Protein AF-A0A5C6AG76-F1 (afdb_monomer)

Mean predicted aligned error: 18.05 Å

Foldseek 3Di:
DDDDDDDDDDDDDDDPDPPPPPVVVVVVVPPPPPPPPPQFFAKDKDFDDDPNFTQQKWKKFKWDPQLVNVVVDPDSPDTDGQAMFIGHRRITIDHRVRGRGPDDIDMDIGRDPDDPVVVVVVVVVVVVVVPPPDPPPPDDDDPDD

Sequence (145 aa):
MNVITKGQSRWHRHRFGVGAWVVLLGLLAGCQRSDRTEIVRTEVKGQVFLDGKPLTSGVIEFEAVDAGVAADAEDADSPAVIAFAVVSEGAYHIDAAEGPVVGVNQVRVRPAPLPREQLEAMLDVKSTSRRRSQPLVVQEIHPDY

Radius of gyration: 41.98 Å; Cα contacts (8 Å, |Δi|>4): 164; chains: 1; bounding box: 73×48×164 Å

Solvent-accessible surface area (backbone atoms only — not comparable to full-atom values): 9442 Å² total; per-residue (Å²): 135,89,86,87,83,88,87,87,85,82,82,86,78,92,76,82,74,81,75,74,67,69,69,70,67,65,72,72,75,76,70,79,73,74,81,70,74,79,83,54,46,36,63,49,70,54,76,44,67,54,98,88,36,61,32,63,43,26,38,38,39,34,23,37,73,47,55,85,75,34,73,87,44,98,53,74,88,54,73,39,75,62,23,67,34,64,28,50,70,12,35,38,66,34,55,39,92,58,18,43,65,74,72,71,61,47,77,47,79,47,75,50,84,73,56,66,70,60,51,51,53,55,52,49,56,59,55,62,67,56,75,71,67,70,80,84,79,80,76,80,80,78,92,81,131

Secondary structure (DSSP, 8-state):
-----------------GGGSSSGGGGGS-----------B--EEEE-EETTEE-SEEEEEEEESSTTT-TTSS-TTS--EEEEEEEETTEEEE-TTTSPBSS-EEEEEEEPPPPHHHHHHHHHHHHHHGGG-------------

pLDDT: mean 71.75, std 17.39, range [38.97, 96.75]

Structure (mmCIF, N/CA/C/O backbone):
data_AF-A0A5C6AG76-F1
#
_entry.id   AF-A0A5C6AG76-F1
#
loop_
_atom_site.group_PDB
_atom_site.id
_atom_site.type_symbol
_atom_site.label_atom_id
_atom_site.label_alt_id
_atom_site.label_comp_id
_atom_site.label_asym_id
_atom_site.label_entity_id
_atom_site.label_seq_id
_atom_site.pdbx_PDB_ins_code
_atom_site.Cartn_x
_atom_site.Cartn_y
_atom_site.Cartn_z
_atom_site.occupancy
_atom_site.B_iso_or_equiv
_atom_site.auth_seq_id
_atom_site.auth_comp_id
_atom_site.auth_asym_id
_atom_site.auth_atom_id
_atom_site.pdbx_PDB_model_num
ATOM 1 N N . MET A 1 1 ? 48.760 -18.719 -107.089 1.00 38.97 1 MET A N 1
ATOM 2 C CA . MET A 1 1 ? 49.039 -17.304 -106.765 1.00 38.97 1 MET A CA 1
ATOM 3 C C . MET A 1 1 ? 48.331 -16.966 -105.465 1.00 38.97 1 MET A C 1
ATOM 5 O O . MET A 1 1 ? 47.145 -17.233 -105.343 1.00 38.97 1 MET A O 1
ATOM 9 N N . ASN A 1 2 ? 49.114 -16.504 -104.491 1.00 41.34 2 ASN A N 1
ATOM 10 C CA . ASN A 1 2 ? 48.728 -16.150 -103.124 1.00 41.34 2 ASN A CA 1
ATOM 11 C C . ASN A 1 2 ? 47.671 -15.044 -103.081 1.00 41.34 2 ASN A C 1
ATOM 13 O O . ASN A 1 2 ? 47.857 -14.066 -103.791 1.00 41.34 2 ASN A O 1
ATOM 17 N N . VAL A 1 3 ? 46.724 -15.119 -102.138 1.00 56.06 3 VAL A N 1
ATOM 18 C CA . VAL A 1 3 ? 46.527 -14.067 -101.122 1.00 56.06 3 VAL A CA 1
ATOM 19 C C . VAL A 1 3 ? 46.040 -14.729 -99.828 1.00 56.06 3 VAL A C 1
ATOM 21 O O . VAL A 1 3 ? 45.000 -15.376 -99.789 1.00 56.06 3 VAL A O 1
ATOM 24 N N . ILE A 1 4 ? 46.842 -14.569 -98.778 1.00 50.09 4 ILE A N 1
ATOM 25 C CA . ILE A 1 4 ? 46.544 -14.871 -97.378 1.00 50.09 4 ILE A CA 1
ATOM 26 C C . ILE A 1 4 ? 46.050 -13.566 -96.752 1.00 50.09 4 ILE A C 1
ATOM 28 O O . ILE A 1 4 ? 46.754 -12.562 -96.848 1.00 50.09 4 ILE A O 1
ATOM 32 N N . THR A 1 5 ? 44.934 -13.583 -96.026 1.00 59.34 5 THR A N 1
ATOM 33 C CA . THR A 1 5 ? 44.599 -12.506 -95.081 1.00 59.34 5 THR A CA 1
ATOM 34 C C . THR A 1 5 ? 44.063 -13.092 -93.780 1.00 59.34 5 THR A C 1
ATOM 36 O O . THR A 1 5 ? 42.956 -13.611 -93.694 1.00 59.34 5 THR A O 1
ATOM 39 N N . LYS A 1 6 ? 44.914 -13.019 -92.750 1.00 51.66 6 LYS A N 1
ATOM 40 C CA . LYS A 1 6 ? 44.600 -13.281 -91.344 1.00 51.66 6 LYS A CA 1
ATOM 41 C C . LYS A 1 6 ? 43.786 -12.112 -90.783 1.00 51.66 6 LYS A C 1
ATOM 43 O O . LYS A 1 6 ? 44.204 -10.967 -90.925 1.00 51.66 6 LYS A O 1
ATOM 48 N N . GLY A 1 7 ? 42.701 -12.405 -90.071 1.00 59.22 7 GLY A N 1
ATOM 49 C CA . GLY A 1 7 ? 41.992 -11.449 -89.220 1.00 59.22 7 GLY A CA 1
ATOM 50 C C . GLY A 1 7 ? 41.993 -11.923 -87.769 1.00 59.22 7 GLY A C 1
ATOM 51 O O . GLY A 1 7 ? 41.103 -12.658 -87.364 1.00 59.22 7 GLY A O 1
ATOM 52 N N . GLN A 1 8 ? 43.004 -11.520 -86.995 1.00 57.03 8 GLN A N 1
ATOM 53 C CA . GLN A 1 8 ? 43.012 -11.618 -85.533 1.00 57.03 8 GLN A CA 1
ATOM 54 C C . GLN A 1 8 ? 42.807 -10.226 -84.927 1.00 57.03 8 GLN A C 1
ATOM 56 O O . GLN A 1 8 ? 43.600 -9.327 -85.181 1.00 57.03 8 GLN A O 1
ATOM 61 N N . SER A 1 9 ? 41.785 -10.066 -84.087 1.00 51.53 9 SER A N 1
ATOM 62 C CA . SER A 1 9 ? 41.699 -9.096 -82.979 1.00 51.53 9 SER A CA 1
ATOM 63 C C . SER A 1 9 ? 40.444 -9.482 -82.166 1.00 51.53 9 SER A C 1
ATOM 65 O O . SER A 1 9 ? 39.491 -9.970 -82.753 1.00 51.53 9 SER A O 1
ATOM 67 N N . ARG A 1 10 ? 40.323 -9.367 -80.843 1.00 53.25 10 ARG A N 1
ATOM 68 C CA . ARG A 1 10 ? 40.993 -8.504 -79.876 1.00 53.25 10 ARG A CA 1
ATOM 69 C C . ARG A 1 10 ? 40.661 -9.018 -78.462 1.00 53.25 10 ARG A C 1
ATOM 71 O O . ARG A 1 10 ? 39.584 -9.547 -78.218 1.00 53.25 10 ARG A O 1
ATOM 78 N N . TRP A 1 11 ? 41.619 -8.855 -77.562 1.00 47.53 11 TRP A N 1
ATOM 79 C CA . TRP A 1 11 ? 41.659 -9.312 -76.174 1.00 47.53 11 TRP A CA 1
ATOM 80 C C . TRP A 1 11 ? 40.751 -8.536 -75.194 1.00 47.53 11 TRP A C 1
ATOM 82 O O . TRP A 1 1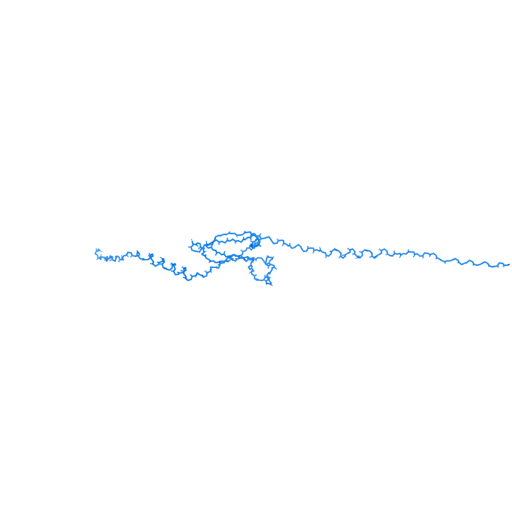1 ? 40.571 -7.335 -75.376 1.00 47.53 11 TRP A O 1
ATOM 92 N N . HIS A 1 12 ? 40.381 -9.218 -74.090 1.00 45.28 12 HIS A N 1
ATOM 93 C CA . HIS A 1 12 ? 40.067 -8.734 -72.722 1.00 45.28 12 HIS A CA 1
ATOM 94 C C . HIS A 1 12 ? 38.912 -7.711 -72.536 1.00 45.28 12 HIS A C 1
ATOM 96 O O . HIS A 1 12 ? 38.766 -6.763 -73.288 1.00 45.28 12 HIS A O 1
ATOM 102 N N . ARG A 1 13 ? 38.090 -7.738 -71.474 1.00 52.62 13 ARG A N 1
ATOM 103 C CA . ARG A 1 13 ? 38.417 -7.846 -70.038 1.00 52.62 13 ARG A CA 1
ATOM 104 C C . ARG A 1 13 ? 37.201 -8.360 -69.258 1.00 52.62 13 ARG A C 1
ATOM 106 O O . ARG A 1 13 ? 36.129 -7.768 -69.319 1.00 52.62 13 ARG A O 1
ATOM 113 N N . HIS A 1 14 ? 37.425 -9.376 -68.431 1.00 51.56 14 HIS A N 1
ATOM 114 C CA . HIS A 1 14 ? 36.616 -9.625 -67.244 1.00 51.56 14 HIS A CA 1
ATOM 115 C C . HIS A 1 14 ? 36.822 -8.478 -66.248 1.00 51.56 14 HIS A C 1
ATOM 117 O O . HIS A 1 14 ? 37.945 -8.229 -65.812 1.00 51.56 14 HIS A O 1
ATOM 123 N N . ARG A 1 15 ? 35.738 -7.803 -65.868 1.00 49.31 15 ARG A N 1
ATOM 124 C CA . ARG A 1 15 ? 35.638 -7.012 -64.636 1.00 49.31 15 ARG A CA 1
ATOM 125 C C . ARG A 1 15 ? 34.256 -7.248 -64.035 1.00 49.31 15 ARG A C 1
ATOM 127 O O . ARG A 1 15 ? 33.364 -6.420 -64.162 1.00 49.31 15 ARG A O 1
ATOM 134 N N . PHE A 1 16 ? 34.082 -8.417 -63.420 1.00 45.56 16 PHE A N 1
ATOM 135 C CA . PHE A 1 16 ? 32.978 -8.638 -62.492 1.00 45.56 16 PHE A CA 1
ATOM 136 C C . PHE A 1 16 ? 33.199 -7.715 -61.292 1.00 45.56 16 PHE A C 1
ATOM 138 O O . PHE A 1 16 ? 34.211 -7.807 -60.598 1.00 45.56 16 PHE A O 1
ATOM 145 N N . GLY A 1 17 ? 32.296 -6.748 -61.139 1.00 42.66 17 GLY A N 1
ATOM 146 C CA . GLY A 1 17 ? 32.345 -5.731 -60.103 1.00 42.66 17 GLY A CA 1
ATOM 147 C C . GLY A 1 17 ? 32.183 -6.349 -58.720 1.00 42.66 17 GLY A C 1
ATOM 148 O O . GLY A 1 17 ? 31.095 -6.755 -58.332 1.00 42.66 17 GLY A O 1
ATOM 149 N N . VAL A 1 18 ? 33.273 -6.345 -57.959 1.00 53.66 18 VAL A N 1
ATOM 150 C CA . VAL A 1 18 ? 33.364 -6.720 -56.535 1.00 53.66 18 VAL A CA 1
ATOM 151 C C . VAL A 1 18 ? 32.631 -5.707 -55.619 1.00 53.66 18 VAL A C 1
ATOM 153 O O . VAL A 1 18 ? 32.615 -5.844 -54.403 1.00 53.66 18 VAL A O 1
ATOM 156 N N . GLY A 1 19 ? 31.976 -4.683 -56.179 1.00 49.81 19 GLY A N 1
ATOM 157 C CA . GLY A 1 19 ? 31.396 -3.563 -55.426 1.00 49.81 19 GLY A CA 1
ATOM 158 C 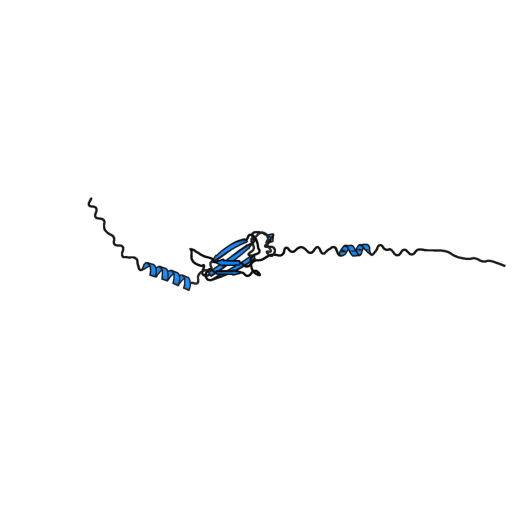C . GLY A 1 19 ? 30.009 -3.787 -54.812 1.00 49.81 19 GLY A C 1
ATOM 159 O O . GLY A 1 19 ? 29.562 -2.940 -54.048 1.00 49.81 19 GLY A O 1
ATOM 160 N N . ALA A 1 20 ? 29.315 -4.889 -55.116 1.00 50.31 20 ALA A N 1
ATOM 161 C CA . ALA A 1 20 ? 27.925 -5.085 -54.677 1.00 50.31 20 ALA A CA 1
ATOM 162 C C . ALA A 1 20 ? 27.771 -5.719 -53.278 1.00 50.31 20 ALA A C 1
ATOM 164 O O . ALA A 1 20 ? 26.677 -5.707 -52.723 1.00 50.31 20 ALA A O 1
ATOM 165 N N . TRP A 1 21 ? 28.843 -6.258 -52.689 1.00 49.69 21 TRP A N 1
ATOM 166 C CA . TRP A 1 21 ? 28.755 -7.009 -51.426 1.00 49.69 21 TRP A CA 1
ATOM 167 C C . TRP A 1 21 ? 28.904 -6.159 -50.155 1.00 49.69 21 TRP A C 1
ATOM 169 O O . TRP A 1 21 ? 28.487 -6.591 -49.086 1.00 49.69 21 TRP A O 1
ATOM 179 N N . VAL A 1 22 ? 29.450 -4.942 -50.244 1.00 55.41 22 VAL A N 1
ATOM 180 C CA . VAL A 1 22 ? 29.752 -4.122 -49.050 1.00 55.41 22 VAL A CA 1
ATOM 181 C C . VAL A 1 22 ? 28.527 -3.351 -48.535 1.00 55.41 22 VAL A C 1
ATOM 183 O O . VAL A 1 22 ? 28.444 -3.055 -47.348 1.00 55.41 22 VAL A O 1
ATOM 186 N N . VAL A 1 23 ? 27.528 -3.083 -49.381 1.00 54.72 23 VAL A N 1
ATOM 187 C CA . VAL A 1 23 ? 26.337 -2.307 -48.978 1.00 54.72 23 VAL A CA 1
ATOM 188 C C . VAL A 1 23 ? 25.325 -3.155 -48.188 1.00 54.72 23 VAL A C 1
ATOM 190 O O . VAL A 1 23 ? 24.607 -2.622 -47.346 1.00 54.72 23 VAL A O 1
ATOM 193 N N . LEU A 1 24 ? 25.302 -4.482 -48.375 1.00 51.72 24 LEU A N 1
ATOM 194 C CA . LEU A 1 24 ? 24.329 -5.360 -47.706 1.00 51.72 24 LEU A CA 1
ATOM 195 C C . LEU A 1 24 ? 24.651 -5.624 -46.218 1.00 51.72 24 LEU A C 1
ATOM 197 O O . LEU A 1 24 ? 23.760 -5.965 -45.448 1.00 51.72 24 LEU A O 1
ATOM 201 N N . LEU A 1 25 ? 25.907 -5.440 -45.796 1.00 55.09 25 LEU A N 1
ATOM 202 C CA . LEU A 1 25 ? 26.347 -5.655 -44.408 1.00 55.09 25 LEU A CA 1
ATOM 203 C C . LEU A 1 25 ? 26.035 -4.477 -43.467 1.00 55.09 25 LEU A C 1
ATOM 205 O O . LEU A 1 25 ? 26.078 -4.649 -42.252 1.00 55.09 25 LEU A O 1
ATOM 209 N N . GLY A 1 26 ? 25.680 -3.299 -43.994 1.00 53.69 26 GLY A N 1
ATOM 210 C CA . GLY A 1 26 ? 25.363 -2.115 -43.181 1.00 53.69 26 GLY A CA 1
ATOM 211 C C . GLY A 1 26 ? 23.959 -2.115 -42.561 1.00 53.69 26 GLY A C 1
ATOM 212 O O . GLY A 1 26 ? 23.711 -1.378 -41.612 1.00 53.69 26 GLY A O 1
ATOM 213 N N . LEU A 1 27 ? 23.043 -2.952 -43.058 1.00 56.44 27 LEU A N 1
ATOM 214 C CA . LEU A 1 27 ? 21.632 -2.973 -42.639 1.00 56.44 27 LEU A CA 1
ATOM 215 C C . LEU A 1 27 ? 21.346 -3.869 -41.419 1.00 56.44 27 LEU A C 1
ATOM 217 O O . LEU A 1 27 ? 20.222 -3.883 -40.930 1.00 56.44 27 LEU A O 1
ATOM 221 N N . LEU A 1 28 ? 22.350 -4.580 -40.890 1.00 54.66 28 LEU A N 1
ATOM 222 C CA . LEU A 1 28 ? 22.226 -5.409 -39.677 1.00 54.66 28 LEU A CA 1
ATOM 223 C C . LEU A 1 28 ? 22.720 -4.711 -38.396 1.00 54.66 28 LEU A C 1
ATOM 225 O O . LEU A 1 28 ? 22.592 -5.269 -37.311 1.00 54.66 28 LEU A O 1
ATOM 229 N N . ALA A 1 29 ? 23.228 -3.477 -38.485 1.00 54.47 29 ALA A N 1
ATOM 230 C CA . ALA A 1 29 ? 23.616 -2.676 -37.317 1.00 54.47 29 ALA A CA 1
ATOM 231 C C . ALA A 1 29 ? 22.433 -1.910 -36.679 1.00 54.47 29 ALA A C 1
ATOM 233 O O . ALA A 1 29 ? 22.631 -1.040 -35.835 1.00 54.47 29 ALA A O 1
ATOM 234 N N . GLY A 1 30 ? 21.199 -2.223 -37.087 1.00 49.88 30 GLY A N 1
ATOM 235 C CA . GLY A 1 30 ? 19.963 -1.571 -36.656 1.00 49.88 30 GLY A CA 1
ATOM 236 C C . GLY A 1 30 ? 19.111 -2.416 -35.707 1.00 49.88 30 GLY A C 1
ATOM 237 O O . GLY A 1 30 ? 17.905 -2.496 -35.889 1.00 49.88 30 GLY A O 1
ATOM 238 N N . CYS A 1 31 ? 19.702 -3.060 -34.704 1.00 61.50 31 CYS A N 1
ATOM 239 C CA . CYS A 1 31 ? 18.960 -3.535 -33.533 1.00 61.50 31 CYS A CA 1
ATOM 240 C C . CYS A 1 31 ? 19.731 -3.129 -32.279 1.00 61.50 31 CYS A C 1
ATOM 242 O O . CYS A 1 31 ? 20.244 -3.969 -31.543 1.00 61.50 31 CYS A O 1
ATOM 244 N N . GLN A 1 32 ? 19.825 -1.818 -32.040 1.00 53.09 32 GLN A N 1
ATOM 245 C CA . GLN A 1 32 ? 20.007 -1.330 -30.677 1.00 53.09 32 GLN A CA 1
ATOM 246 C C . GLN A 1 32 ? 18.778 -1.783 -29.895 1.00 53.09 32 GLN A C 1
ATOM 248 O O . GLN A 1 32 ? 17.699 -1.198 -29.970 1.00 53.09 32 GLN A O 1
ATOM 253 N N . ARG A 1 33 ? 18.942 -2.921 -29.223 1.00 53.03 33 ARG A N 1
ATOM 254 C CA . ARG A 1 33 ? 18.067 -3.396 -28.168 1.00 53.03 33 ARG A CA 1
ATOM 255 C C . ARG A 1 33 ? 18.017 -2.260 -27.157 1.00 53.03 33 ARG A C 1
ATOM 257 O O . ARG A 1 33 ? 19.011 -1.991 -26.498 1.00 53.03 33 ARG A O 1
ATOM 264 N N . SER A 1 34 ? 16.902 -1.535 -27.145 1.00 52.00 34 SER A N 1
ATOM 265 C CA . SER A 1 34 ? 16.578 -0.603 -26.075 1.00 52.00 34 SER A CA 1
ATOM 266 C C . SER A 1 34 ? 16.758 -1.382 -24.778 1.00 52.00 34 SER A C 1
ATOM 268 O O . SER A 1 34 ? 16.092 -2.403 -24.579 1.00 52.00 34 SER A O 1
ATOM 270 N N . ASP A 1 35 ? 17.731 -0.967 -23.970 1.00 54.44 35 ASP A N 1
ATOM 271 C CA . ASP A 1 35 ? 17.863 -1.409 -22.592 1.00 54.44 35 ASP A CA 1
ATOM 272 C C . ASP A 1 35 ? 16.571 -0.984 -21.896 1.00 54.44 35 ASP A C 1
ATOM 274 O O . ASP A 1 35 ? 16.426 0.140 -21.422 1.00 54.44 35 ASP A O 1
ATOM 278 N N . ARG A 1 36 ? 15.570 -1.868 -21.926 1.00 57.12 36 ARG A N 1
ATOM 279 C CA . ARG A 1 36 ? 14.433 -1.800 -21.020 1.00 57.12 36 ARG A CA 1
ATOM 280 C C . ARG A 1 36 ? 15.055 -1.939 -19.642 1.00 57.12 36 ARG A C 1
ATOM 282 O O . ARG A 1 36 ? 15.437 -3.044 -19.264 1.00 57.12 36 ARG A O 1
ATOM 289 N N . THR A 1 37 ? 15.216 -0.817 -18.948 1.00 63.38 37 THR A N 1
ATOM 290 C CA . THR A 1 37 ? 15.550 -0.785 -17.528 1.00 63.38 37 THR A CA 1
ATOM 291 C C . THR A 1 37 ? 14.639 -1.790 -16.838 1.00 63.38 37 THR A C 1
ATOM 293 O O . THR A 1 37 ? 13.416 -1.653 -16.883 1.00 63.38 37 THR A O 1
ATOM 296 N N . GLU A 1 38 ? 15.217 -2.864 -16.310 1.00 70.19 38 GLU A N 1
ATOM 297 C CA . GLU A 1 38 ? 14.446 -3.906 -15.648 1.00 70.19 38 GLU A CA 1
ATOM 298 C C . GLU A 1 38 ? 13.775 -3.280 -14.421 1.00 70.19 38 GLU A C 1
ATOM 300 O O . GLU A 1 38 ? 14.446 -2.774 -13.520 1.00 70.19 38 GLU A O 1
ATOM 305 N N . ILE A 1 39 ? 12.442 -3.230 -14.427 1.00 76.88 39 ILE A N 1
ATOM 306 C CA . ILE A 1 39 ? 11.667 -2.650 -13.332 1.00 76.88 39 ILE A CA 1
ATOM 307 C C . ILE A 1 39 ? 11.724 -3.635 -12.164 1.00 76.88 39 ILE A C 1
ATOM 309 O O . ILE A 1 39 ? 11.035 -4.655 -12.159 1.00 76.88 39 ILE A O 1
ATOM 313 N N . VAL A 1 40 ? 12.557 -3.332 -11.170 1.00 86.44 40 VAL A N 1
ATOM 314 C CA . VAL A 1 40 ? 12.695 -4.156 -9.965 1.00 86.44 40 VAL A CA 1
ATOM 315 C C . VAL A 1 40 ? 11.544 -3.847 -9.010 1.00 86.44 40 VAL A C 1
ATOM 317 O O . VAL A 1 40 ? 11.447 -2.739 -8.483 1.00 86.44 40 VAL A O 1
ATOM 320 N N . ARG A 1 41 ? 10.678 -4.831 -8.764 1.00 89.94 41 ARG A N 1
ATOM 321 C CA . ARG A 1 41 ? 9.603 -4.776 -7.758 1.00 89.94 41 ARG A CA 1
ATOM 322 C C . ARG A 1 41 ? 10.003 -5.538 -6.496 1.00 89.94 41 ARG A C 1
ATOM 324 O O . ARG A 1 41 ? 10.869 -6.410 -6.544 1.00 89.94 41 ARG A O 1
ATOM 331 N N . THR A 1 42 ? 9.389 -5.206 -5.361 1.00 92.25 42 THR A N 1
ATOM 332 C CA . THR A 1 42 ? 9.707 -5.832 -4.066 1.00 92.25 42 THR A CA 1
ATOM 333 C C . THR A 1 42 ? 8.463 -6.234 -3.285 1.00 92.25 42 THR A C 1
ATOM 335 O O . THR A 1 42 ? 7.433 -5.572 -3.363 1.00 92.25 42 THR A O 1
ATOM 338 N N . GLU A 1 43 ? 8.575 -7.298 -2.486 1.00 96.44 43 GLU A N 1
ATOM 339 C CA . GLU A 1 43 ? 7.556 -7.663 -1.496 1.00 96.44 43 GLU A CA 1
ATOM 340 C C . GLU A 1 43 ? 7.434 -6.542 -0.457 1.00 96.44 43 GLU A C 1
ATOM 342 O O . GLU A 1 43 ? 8.445 -6.007 0.013 1.00 96.44 43 GLU A O 1
ATOM 347 N N . VAL A 1 44 ? 6.199 -6.214 -0.074 1.00 95.88 44 VAL A N 1
ATOM 348 C CA . VAL A 1 44 ? 5.916 -5.288 1.025 1.00 95.88 44 VAL A CA 1
ATOM 349 C C . VAL A 1 44 ? 4.840 -5.879 1.917 1.00 95.88 44 VAL A C 1
ATOM 351 O O . VAL A 1 44 ? 3.794 -6.326 1.459 1.00 95.88 44 VAL A O 1
ATOM 354 N N . LYS A 1 45 ? 5.081 -5.848 3.223 1.00 96.75 45 LYS A N 1
ATOM 355 C CA . LYS A 1 45 ? 4.107 -6.227 4.245 1.00 96.75 45 LYS A CA 1
ATOM 356 C C . LYS A 1 45 ? 4.220 -5.295 5.428 1.00 96.75 45 LYS A C 1
ATOM 358 O O . LYS A 1 45 ? 5.299 -4.776 5.720 1.00 96.75 45 LYS A O 1
ATOM 363 N N . GLY A 1 46 ? 3.118 -5.102 6.129 1.00 96.19 46 GLY A N 1
ATOM 364 C CA . GLY A 1 46 ? 3.112 -4.199 7.262 1.00 96.19 46 GLY A CA 1
ATOM 365 C C . GLY A 1 46 ? 1.828 -4.244 8.057 1.00 96.19 46 GLY A C 1
ATOM 366 O O . GLY A 1 46 ? 0.935 -5.056 7.814 1.00 96.19 46 GLY A O 1
ATOM 367 N N . GLN A 1 47 ? 1.778 -3.343 9.033 1.00 96.56 47 GLN A N 1
ATOM 368 C CA . GLN A 1 47 ? 0.616 -3.130 9.874 1.00 96.56 47 GLN A CA 1
ATOM 369 C C . GLN A 1 47 ? 0.189 -1.663 9.815 1.00 96.56 47 GLN A C 1
ATOM 371 O O . GLN A 1 47 ? 1.029 -0.764 9.779 1.00 96.56 47 GLN A O 1
ATOM 376 N N . VAL A 1 48 ? -1.117 -1.429 9.813 1.00 94.75 48 VAL A N 1
ATOM 377 C CA . VAL A 1 48 ? -1.750 -0.115 9.758 1.00 94.75 48 VAL A CA 1
ATOM 378 C C . VAL A 1 48 ? -2.595 0.062 11.009 1.00 94.75 48 VAL A C 1
ATOM 380 O O . VAL A 1 48 ? -3.440 -0.775 11.333 1.00 94.75 48 VAL A O 1
ATOM 383 N N . PHE A 1 49 ? -2.379 1.180 11.696 1.00 93.56 49 PHE A N 1
ATOM 384 C CA . PHE A 1 49 ? -3.092 1.540 12.913 1.00 93.56 49 PHE A CA 1
ATOM 385 C C . PHE A 1 49 ? -3.783 2.891 12.738 1.00 93.56 49 PHE A C 1
ATOM 387 O O . PHE A 1 49 ? -3.227 3.804 12.130 1.00 93.56 49 PHE A O 1
ATOM 394 N N . LEU A 1 50 ? -4.973 3.023 13.315 1.00 89.00 50 LEU A N 1
ATOM 395 C CA . LEU A 1 50 ? -5.719 4.269 13.440 1.00 89.00 50 LEU A CA 1
ATOM 396 C C . LEU A 1 50 ? -6.046 4.480 14.922 1.00 89.00 50 LEU A C 1
ATOM 398 O O . LEU A 1 50 ? -6.608 3.594 15.565 1.00 89.00 50 LEU A O 1
ATOM 402 N N . ASP A 1 51 ? -5.640 5.619 15.483 1.00 90.75 51 ASP A N 1
ATOM 403 C CA . ASP A 1 51 ? -5.803 5.949 16.910 1.00 90.75 51 ASP A CA 1
ATOM 404 C C . ASP A 1 51 ? -5.300 4.849 17.868 1.00 90.75 51 ASP A C 1
ATOM 406 O O . ASP A 1 51 ? -5.919 4.530 18.886 1.00 90.75 51 ASP A O 1
ATOM 410 N N . GLY A 1 52 ? -4.174 4.220 17.515 1.00 92.19 52 GLY A N 1
ATOM 411 C CA . GLY A 1 52 ? -3.553 3.150 18.303 1.00 92.19 52 GLY A CA 1
ATOM 412 C C . GLY A 1 52 ? -4.245 1.786 18.203 1.00 92.19 52 GLY A C 1
ATOM 413 O O . GLY A 1 52 ? -3.838 0.855 18.895 1.00 92.19 52 GLY A O 1
ATOM 414 N N . LYS A 1 53 ? -5.266 1.635 17.351 1.00 91.06 53 LYS A N 1
ATOM 415 C CA . LYS A 1 53 ? -5.944 0.357 17.087 1.00 91.06 53 LYS A CA 1
ATOM 416 C C . LYS A 1 53 ? -5.638 -0.140 15.674 1.00 91.06 53 LYS A C 1
ATOM 418 O O . LYS A 1 53 ? -5.550 0.692 14.773 1.00 91.06 53 LYS A O 1
ATOM 423 N N . PRO A 1 54 ? -5.500 -1.459 15.448 1.00 93.69 54 PRO A N 1
ATOM 424 C CA . PRO A 1 54 ? -5.366 -2.006 14.099 1.00 93.69 54 PRO A CA 1
ATOM 425 C C . PRO A 1 54 ? -6.533 -1.559 13.213 1.00 93.69 54 PRO A C 1
ATOM 427 O O . PRO A 1 54 ? -7.690 -1.603 13.639 1.00 93.69 54 PRO A O 1
ATOM 430 N N . LEU A 1 55 ? -6.238 -1.114 11.991 1.00 92.62 55 LEU A N 1
ATOM 431 C CA . LEU A 1 55 ? -7.266 -0.703 11.039 1.00 92.62 55 LEU A CA 1
ATOM 432 C C . LEU A 1 55 ? -8.084 -1.926 10.606 1.00 92.62 55 LEU A C 1
ATOM 434 O O . LEU A 1 55 ? -7.567 -2.798 9.918 1.00 92.62 55 LEU A O 1
ATOM 438 N N . THR A 1 56 ? -9.364 -1.985 10.973 1.00 90.69 56 THR A N 1
ATOM 439 C CA . THR A 1 56 ? -10.211 -3.160 10.703 1.00 90.69 56 THR A CA 1
ATOM 440 C C . THR A 1 56 ? -10.284 -3.511 9.219 1.00 90.69 56 THR A C 1
ATOM 442 O O . THR A 1 56 ? -10.184 -4.682 8.863 1.00 90.69 56 THR A O 1
ATOM 445 N N . SER A 1 57 ? -10.442 -2.501 8.362 1.00 91.31 57 SER A N 1
ATOM 446 C CA . SER A 1 57 ? -10.521 -2.663 6.914 1.00 91.31 57 SER A CA 1
ATOM 447 C C . SER A 1 57 ? -10.098 -1.382 6.195 1.00 91.31 57 SER A C 1
ATOM 449 O O . SER A 1 57 ? -10.399 -0.271 6.644 1.00 91.31 57 SER A O 1
ATOM 451 N N . GLY A 1 58 ? -9.413 -1.525 5.065 1.00 92.06 58 GLY A N 1
ATOM 452 C CA . GLY A 1 58 ? -9.069 -0.408 4.194 1.00 92.06 58 GLY A CA 1
ATOM 453 C C . GLY A 1 58 ? -8.286 -0.840 2.966 1.00 92.06 58 GLY A C 1
ATOM 454 O O . GLY A 1 58 ? -8.125 -2.028 2.701 1.00 92.06 58 GLY A O 1
ATOM 455 N N . VAL A 1 59 ? -7.787 0.143 2.228 1.00 92.88 59 VAL A N 1
ATOM 456 C CA . VAL A 1 59 ? -6.888 -0.049 1.090 1.00 92.88 59 VAL A CA 1
ATOM 457 C C . VAL A 1 59 ? -5.639 0.796 1.310 1.00 92.88 59 VAL A C 1
ATOM 459 O O . VAL A 1 59 ? -5.733 1.945 1.748 1.00 92.88 59 VAL A O 1
ATOM 462 N N . ILE A 1 60 ? -4.476 0.222 1.025 1.00 93.88 60 ILE A N 1
ATOM 463 C CA . ILE A 1 60 ? -3.205 0.937 0.922 1.00 93.88 60 ILE A CA 1
ATOM 464 C C . ILE A 1 60 ? -2.831 1.052 -0.555 1.00 93.88 60 ILE A C 1
ATOM 466 O O . ILE A 1 60 ? -2.880 0.064 -1.278 1.00 93.88 60 ILE A O 1
ATOM 470 N N . GLU A 1 61 ? -2.486 2.253 -1.000 1.00 92.38 61 GLU A N 1
ATOM 471 C CA . GLU A 1 61 ? -2.101 2.579 -2.375 1.00 92.38 61 GLU A CA 1
ATOM 472 C C . GLU A 1 61 ? -0.653 3.081 -2.373 1.00 92.38 61 GLU A C 1
ATOM 474 O O . GLU A 1 61 ? -0.287 3.932 -1.557 1.00 92.38 61 GLU A O 1
ATOM 479 N N . PHE A 1 62 ? 0.165 2.552 -3.280 1.00 91.56 62 PHE A N 1
ATOM 480 C CA . PHE A 1 62 ? 1.531 2.997 -3.531 1.00 91.56 62 PHE A CA 1
ATOM 481 C C . PHE A 1 62 ? 1.561 3.747 -4.855 1.00 91.56 62 PHE A C 1
ATOM 483 O O . PHE A 1 62 ? 1.201 3.197 -5.894 1.00 91.56 62 PHE A O 1
ATOM 490 N N . GLU A 1 63 ? 2.010 4.991 -4.813 1.00 89.56 63 GLU A N 1
ATOM 491 C CA . GLU A 1 63 ? 2.122 5.880 -5.961 1.00 89.56 63 GLU A CA 1
ATOM 492 C C . GLU A 1 63 ? 3.596 6.169 -6.251 1.00 89.56 63 GLU A C 1
ATOM 494 O O . GLU A 1 63 ? 4.358 6.525 -5.344 1.00 89.56 63 GLU A O 1
ATOM 499 N N . ALA A 1 64 ? 4.004 6.029 -7.512 1.00 83.81 64 ALA A N 1
ATOM 500 C CA . ALA A 1 64 ? 5.352 6.399 -7.927 1.00 83.81 64 ALA A CA 1
ATOM 501 C C . ALA A 1 64 ? 5.507 7.926 -7.889 1.00 83.81 64 ALA A C 1
ATOM 503 O O . ALA A 1 64 ? 4.680 8.653 -8.437 1.00 83.81 64 ALA A O 1
ATOM 504 N N . VAL A 1 65 ? 6.580 8.413 -7.263 1.00 77.75 65 VAL A N 1
ATOM 505 C CA . VAL A 1 65 ? 6.916 9.850 -7.267 1.00 77.75 65 VAL A CA 1
ATOM 506 C C . VAL A 1 65 ? 7.727 10.231 -8.512 1.00 77.75 65 VAL A C 1
ATOM 508 O O . VAL A 1 65 ? 7.725 11.390 -8.918 1.00 77.75 65 VAL A O 1
ATOM 511 N N . ASP A 1 66 ? 8.407 9.263 -9.128 1.00 71.12 66 ASP A N 1
ATOM 512 C CA . ASP A 1 66 ? 9.220 9.463 -10.327 1.00 71.12 66 ASP A CA 1
ATOM 513 C C . ASP A 1 66 ? 8.467 9.003 -11.587 1.00 71.12 66 ASP A C 1
ATOM 515 O O . ASP A 1 66 ? 8.048 7.845 -11.695 1.00 71.12 66 ASP A O 1
ATOM 519 N N . ALA A 1 67 ? 8.324 9.910 -12.555 1.00 58.78 67 ALA A N 1
ATOM 520 C CA . ALA A 1 67 ? 7.631 9.674 -13.819 1.00 58.78 67 ALA A CA 1
ATOM 521 C C . ALA A 1 67 ? 8.270 8.544 -14.649 1.00 58.78 67 ALA A C 1
ATOM 523 O O . ALA A 1 67 ? 7.575 7.874 -15.409 1.00 58.78 67 ALA A O 1
ATOM 524 N N . GLY A 1 68 ? 9.572 8.272 -14.472 1.00 61.19 68 GLY A N 1
ATOM 525 C CA . GLY A 1 68 ? 10.259 7.177 -15.171 1.00 61.19 68 GLY A CA 1
ATOM 526 C C . GLY A 1 68 ? 9.827 5.772 -14.729 1.00 61.19 68 GLY A C 1
ATOM 527 O O . GLY A 1 68 ? 10.046 4.800 -15.448 1.00 61.19 68 GLY A O 1
ATOM 528 N N . VAL A 1 69 ? 9.205 5.663 -13.553 1.00 63.88 69 VAL A N 1
ATOM 529 C CA . VAL A 1 69 ? 8.734 4.407 -12.947 1.00 63.88 69 VAL A CA 1
ATOM 530 C C . VAL A 1 69 ? 7.262 4.160 -13.291 1.00 63.88 69 VAL A C 1
ATOM 532 O O . VAL A 1 69 ? 6.827 3.017 -13.407 1.00 63.88 69 VAL A O 1
ATOM 535 N N . ALA A 1 70 ? 6.508 5.233 -13.531 1.00 59.75 70 ALA A N 1
ATOM 536 C CA . ALA A 1 70 ? 5.116 5.201 -13.959 1.00 59.75 70 ALA A CA 1
ATOM 537 C C . ALA A 1 70 ? 4.955 5.003 -15.478 1.00 59.75 70 ALA A C 1
ATOM 539 O O . ALA A 1 70 ? 3.927 5.380 -16.017 1.00 59.75 70 ALA A O 1
ATOM 540 N N . ALA A 1 71 ? 5.938 4.425 -16.180 1.00 52.66 71 ALA A N 1
ATOM 541 C CA . ALA A 1 71 ? 5.987 4.354 -17.649 1.00 52.66 71 ALA A CA 1
ATOM 542 C C . ALA A 1 71 ? 4.797 3.630 -18.330 1.00 52.66 71 ALA A C 1
ATOM 544 O O . ALA A 1 71 ? 4.690 3.671 -19.554 1.00 52.66 71 ALA A O 1
ATOM 545 N N . ASP A 1 72 ? 3.907 3.003 -17.554 1.00 54.44 72 ASP A N 1
ATOM 546 C CA . ASP A 1 72 ? 2.645 2.410 -18.016 1.00 54.44 72 ASP A CA 1
ATOM 547 C C . ASP A 1 72 ? 1.420 3.338 -17.829 1.00 54.44 72 ASP A C 1
ATOM 549 O O . ASP A 1 72 ? 0.308 2.986 -18.219 1.00 54.44 72 ASP A O 1
ATOM 553 N N . ALA A 1 73 ? 1.593 4.516 -17.224 1.00 54.69 73 ALA A N 1
ATOM 554 C CA . ALA A 1 73 ? 0.556 5.526 -17.072 1.00 54.69 73 ALA A CA 1
ATOM 555 C C . ALA A 1 73 ? 0.553 6.443 -18.299 1.00 54.69 73 ALA A C 1
ATOM 557 O O . ALA A 1 73 ? 1.537 7.123 -18.583 1.00 54.69 73 ALA A O 1
ATOM 558 N N . GLU A 1 74 ? -0.567 6.465 -19.023 1.00 55.81 74 GLU A N 1
ATOM 559 C CA . GLU A 1 74 ? -0.747 7.272 -20.240 1.00 55.81 74 GLU A CA 1
ATOM 560 C C . GLU A 1 74 ? -0.581 8.790 -20.008 1.00 55.81 74 GLU A C 1
ATOM 562 O O . GLU A 1 74 ? -0.375 9.528 -20.968 1.00 55.81 74 GLU A O 1
ATOM 567 N N . ASP A 1 75 ? -0.575 9.241 -18.748 1.00 56.03 75 ASP A N 1
ATOM 568 C CA . ASP A 1 75 ? -0.347 10.626 -18.339 1.00 56.03 75 ASP A CA 1
ATOM 569 C C . ASP A 1 75 ? 0.854 10.726 -17.381 1.00 56.03 75 ASP A C 1
ATOM 571 O O . ASP A 1 75 ? 0.743 10.483 -16.178 1.00 56.03 75 ASP A O 1
ATOM 575 N N . ALA A 1 76 ? 2.011 11.140 -17.906 1.00 56.28 76 ALA A N 1
ATOM 576 C CA . ALA A 1 76 ? 3.258 11.310 -17.147 1.00 56.28 76 ALA A CA 1
ATOM 577 C C . ALA A 1 76 ? 3.213 12.429 -16.078 1.00 56.28 76 ALA A C 1
ATOM 579 O O . ALA A 1 76 ? 4.151 12.566 -15.293 1.00 56.28 76 ALA A O 1
ATOM 580 N N . ASP A 1 77 ? 2.134 13.218 -16.040 1.00 58.28 77 ASP A N 1
ATOM 581 C CA . ASP A 1 77 ? 1.977 14.376 -15.152 1.00 58.28 77 ASP A CA 1
ATOM 582 C C . ASP A 1 77 ? 1.204 14.068 -13.853 1.00 58.28 77 ASP A C 1
ATOM 584 O O . ASP A 1 77 ? 1.049 14.951 -13.007 1.00 58.28 77 ASP A O 1
ATOM 588 N N . SER A 1 78 ? 0.711 12.837 -13.655 1.00 58.91 78 SER A N 1
ATOM 589 C CA . SER A 1 78 ? 0.007 12.436 -12.426 1.00 58.91 78 SER A CA 1
ATOM 590 C C . SER A 1 78 ? 0.655 11.224 -11.751 1.00 58.91 78 SER A C 1
ATOM 592 O O . SER A 1 78 ? 1.030 10.274 -12.436 1.00 58.91 78 SER A O 1
ATOM 594 N N . PRO A 1 79 ? 0.763 11.209 -10.405 1.00 66.50 79 PRO A N 1
ATOM 595 C CA . PRO A 1 79 ? 1.280 10.053 -9.685 1.00 66.50 79 PRO A CA 1
ATOM 596 C C . PRO A 1 79 ? 0.354 8.855 -9.918 1.00 66.50 79 PRO A C 1
ATOM 598 O O . PRO A 1 79 ? -0.797 8.839 -9.476 1.00 66.50 79 PRO A O 1
ATOM 601 N N . ALA A 1 80 ? 0.848 7.861 -10.652 1.00 75.00 80 ALA A N 1
ATOM 602 C CA . ALA A 1 80 ? 0.108 6.646 -10.940 1.00 75.00 80 ALA A CA 1
ATOM 603 C C . ALA A 1 80 ? 0.205 5.675 -9.761 1.00 75.00 80 ALA A C 1
ATOM 605 O O . ALA A 1 80 ? 1.289 5.451 -9.212 1.00 75.00 80 ALA A O 1
ATOM 606 N N . VAL A 1 81 ? -0.926 5.073 -9.387 1.00 81.94 81 VAL A N 1
ATOM 607 C CA . VAL A 1 81 ? -0.943 3.970 -8.420 1.00 81.94 81 VAL A CA 1
ATOM 608 C C . VAL A 1 81 ? -0.284 2.759 -9.080 1.00 81.94 81 VAL A C 1
ATOM 610 O O . VAL A 1 81 ? -0.813 2.208 -10.042 1.00 81.94 81 VAL A O 1
ATOM 613 N N . ILE A 1 82 ? 0.874 2.350 -8.566 1.00 85.25 82 ILE A N 1
ATOM 614 C CA . ILE A 1 82 ? 1.694 1.258 -9.118 1.00 85.25 82 ILE A CA 1
ATOM 615 C C . ILE A 1 82 ? 1.487 -0.080 -8.394 1.00 85.25 82 ILE A C 1
ATOM 617 O O . ILE A 1 82 ? 1.829 -1.133 -8.936 1.00 85.25 82 ILE A O 1
ATOM 621 N N . ALA A 1 83 ? 0.952 -0.036 -7.172 1.00 89.00 83 ALA A N 1
ATOM 622 C CA . ALA A 1 83 ? 0.583 -1.198 -6.370 1.00 89.00 83 ALA A CA 1
ATOM 623 C C . ALA A 1 83 ? -0.479 -0.810 -5.334 1.00 89.00 83 ALA A C 1
ATOM 625 O O . ALA A 1 83 ? -0.536 0.336 -4.883 1.00 89.00 83 ALA A O 1
ATOM 626 N N . PHE A 1 84 ? -1.300 -1.769 -4.916 1.00 92.12 84 PHE A N 1
ATOM 627 C CA . PHE A 1 84 ? -2.241 -1.587 -3.817 1.00 92.12 84 PHE A CA 1
ATOM 628 C C . PHE A 1 84 ? -2.431 -2.895 -3.046 1.00 92.12 84 PHE A C 1
ATOM 630 O O . PHE A 1 84 ? -2.190 -3.975 -3.577 1.00 92.12 84 PHE A O 1
ATOM 637 N N . ALA A 1 85 ? -2.882 -2.802 -1.797 1.00 92.62 85 ALA A N 1
ATOM 638 C CA . ALA A 1 85 ? -3.324 -3.957 -1.021 1.00 92.62 85 ALA A CA 1
ATOM 639 C C . ALA A 1 85 ? -4.573 -3.644 -0.209 1.00 92.62 85 ALA A C 1
ATOM 641 O O . ALA A 1 85 ? -4.807 -2.512 0.216 1.00 92.62 85 ALA A O 1
ATOM 642 N N . VAL A 1 86 ? -5.352 -4.689 0.057 1.00 93.06 86 VAL A N 1
ATOM 643 C CA . VAL A 1 86 ? -6.429 -4.637 1.042 1.00 93.06 86 VAL A CA 1
ATOM 644 C C . VAL A 1 86 ? -5.823 -4.829 2.428 1.00 93.06 86 VAL A C 1
ATOM 646 O O . VAL A 1 86 ? -5.065 -5.768 2.667 1.00 93.06 86 VAL A O 1
ATOM 649 N N . VAL A 1 87 ? -6.168 -3.930 3.341 1.00 93.88 87 VAL A N 1
ATOM 650 C CA . VAL A 1 87 ? -5.855 -4.049 4.761 1.00 93.88 87 VAL A CA 1
ATOM 651 C C . VAL A 1 87 ? -6.994 -4.805 5.433 1.00 93.88 87 VAL A C 1
ATOM 653 O O . VAL A 1 87 ? -8.156 -4.411 5.303 1.00 93.88 87 VAL A O 1
ATOM 656 N N . SER A 1 88 ? -6.662 -5.854 6.178 1.00 92.44 88 SER A N 1
ATOM 657 C CA . SER A 1 88 ? -7.605 -6.611 7.003 1.00 92.44 88 SER A CA 1
ATOM 658 C C . SER A 1 88 ? -7.010 -6.805 8.387 1.00 92.44 88 SER A C 1
ATOM 660 O O . SER A 1 88 ? -5.879 -7.268 8.513 1.00 92.44 88 SER A O 1
ATOM 662 N N . GLU A 1 89 ? -7.757 -6.430 9.427 1.00 93.25 89 GLU A N 1
ATOM 663 C CA . GLU A 1 89 ? -7.311 -6.541 10.828 1.00 93.25 89 GLU A CA 1
ATOM 664 C C . GLU A 1 89 ? -5.944 -5.874 11.081 1.00 93.25 89 GLU A C 1
ATOM 666 O O . GLU A 1 89 ? -5.108 -6.335 11.854 1.00 93.25 89 GLU A O 1
ATOM 671 N N . GLY A 1 90 ? -5.711 -4.759 10.394 1.00 93.62 90 GLY A N 1
ATOM 672 C CA . GLY A 1 90 ? -4.485 -3.979 10.432 1.00 93.62 90 GLY A CA 1
ATOM 673 C C . GLY A 1 90 ? -3.355 -4.545 9.585 1.00 93.62 90 GLY A C 1
ATOM 674 O O . GLY A 1 90 ? -2.400 -3.817 9.365 1.00 93.62 90 GLY A O 1
ATOM 675 N N . ALA A 1 91 ? -3.430 -5.768 9.067 1.00 96.31 91 ALA A N 1
ATOM 676 C CA . ALA A 1 91 ? -2.360 -6.365 8.275 1.00 96.31 91 ALA A CA 1
ATOM 677 C C . ALA A 1 91 ? -2.577 -6.181 6.768 1.00 96.31 91 ALA A C 1
ATOM 679 O O . ALA A 1 91 ? -3.708 -6.175 6.282 1.00 96.31 91 ALA A O 1
ATOM 680 N N . TYR A 1 92 ? -1.476 -6.069 6.026 1.00 95.44 92 TYR A N 1
ATOM 681 C CA . TYR A 1 92 ? -1.461 -6.160 4.568 1.00 95.44 92 TYR A CA 1
ATOM 682 C C . TYR A 1 92 ? -0.174 -6.830 4.083 1.00 95.44 92 TYR A C 1
ATOM 684 O O . TYR A 1 92 ? 0.864 -6.782 4.754 1.00 95.44 92 TYR A O 1
ATOM 692 N N . HIS A 1 93 ? -0.245 -7.430 2.900 1.00 96.62 93 HIS A N 1
ATOM 693 C CA . HIS A 1 93 ? 0.881 -8.073 2.232 1.00 96.62 93 HIS A CA 1
ATOM 694 C C . HIS A 1 93 ? 0.695 -7.960 0.717 1.00 96.62 93 HIS A C 1
ATOM 696 O O . HIS A 1 93 ? -0.409 -8.150 0.213 1.00 96.62 93 HIS A O 1
ATOM 702 N N . ILE A 1 94 ? 1.770 -7.596 0.023 1.00 94.94 94 ILE A N 1
ATOM 703 C CA . ILE A 1 94 ? 1.885 -7.552 -1.431 1.00 94.94 94 ILE A CA 1
ATOM 704 C C . ILE A 1 94 ? 3.117 -8.372 -1.808 1.00 94.94 94 ILE A C 1
ATOM 706 O O . ILE A 1 94 ? 4.223 -8.089 -1.334 1.00 94.94 94 ILE A O 1
ATOM 710 N N . ASP A 1 95 ? 2.932 -9.375 -2.659 1.00 94.75 95 ASP A N 1
ATOM 711 C CA . ASP A 1 95 ? 4.026 -10.189 -3.181 1.00 94.75 95 ASP A CA 1
ATOM 712 C C . ASP A 1 95 ? 4.912 -9.394 -4.140 1.00 94.75 95 ASP A C 1
ATOM 714 O O . ASP A 1 95 ? 4.467 -8.454 -4.790 1.00 94.75 95 ASP A O 1
ATOM 718 N N . ALA A 1 96 ? 6.173 -9.802 -4.295 1.00 92.00 96 ALA A N 1
ATOM 719 C CA . ALA A 1 96 ? 7.130 -9.078 -5.134 1.00 92.00 96 ALA A CA 1
ATOM 720 C C . ALA A 1 96 ? 6.690 -8.919 -6.603 1.00 92.00 96 ALA A C 1
ATOM 722 O O . ALA A 1 96 ? 7.094 -7.958 -7.251 1.00 92.00 96 ALA A O 1
ATOM 723 N N . ALA A 1 97 ? 5.849 -9.819 -7.125 1.00 88.69 97 ALA A N 1
ATOM 724 C CA . ALA A 1 97 ? 5.315 -9.723 -8.485 1.00 88.69 97 ALA A CA 1
ATOM 725 C C . ALA A 1 97 ? 4.349 -8.537 -8.668 1.00 88.69 97 ALA A C 1
ATOM 727 O O . ALA A 1 97 ? 4.324 -7.917 -9.730 1.00 88.69 97 ALA A O 1
ATOM 728 N N . GLU A 1 98 ? 3.588 -8.204 -7.626 1.00 88.19 98 GLU A N 1
ATOM 729 C CA . GLU A 1 98 ? 2.573 -7.139 -7.620 1.00 88.19 98 GLU A CA 1
ATOM 730 C C . GLU A 1 98 ? 3.011 -5.927 -6.787 1.00 88.19 98 GLU A C 1
ATOM 732 O O . GLU A 1 98 ? 2.332 -4.903 -6.731 1.00 88.19 98 GLU A O 1
ATOM 737 N N . GL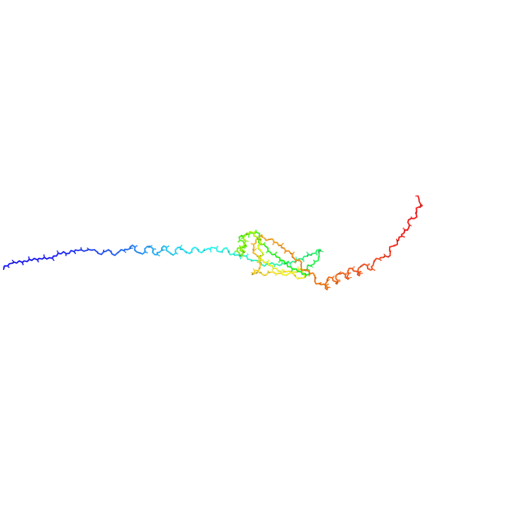Y A 1 99 ? 4.176 -6.042 -6.156 1.00 89.56 99 GLY A N 1
ATOM 738 C CA . GLY A 1 99 ? 4.761 -5.058 -5.274 1.00 89.56 99 GLY A CA 1
ATOM 739 C C . GLY A 1 99 ? 5.061 -3.732 -5.959 1.00 89.56 99 GLY A C 1
ATOM 740 O O . GLY A 1 99 ? 5.169 -3.661 -7.193 1.00 89.56 99 GLY A O 1
ATOM 741 N N . PRO A 1 100 ? 5.236 -2.667 -5.160 1.00 90.00 100 PRO A N 1
ATOM 742 C CA . PRO A 1 100 ? 5.712 -1.404 -5.681 1.00 90.00 100 PRO A CA 1
ATOM 743 C C . PRO A 1 100 ? 7.110 -1.581 -6.275 1.00 90.00 100 PRO A C 1
ATOM 745 O O . PRO A 1 100 ? 7.901 -2.441 -5.868 1.00 90.00 100 PRO A O 1
ATOM 748 N N . VAL A 1 101 ? 7.422 -0.723 -7.236 1.00 88.38 101 VAL A N 1
ATOM 749 C CA . VAL A 1 101 ? 8.773 -0.620 -7.776 1.00 88.38 101 VAL A CA 1
ATOM 750 C C . VAL A 1 101 ? 9.701 -0.074 -6.691 1.00 88.38 101 VAL A C 1
ATOM 752 O O . VAL A 1 101 ? 9.326 0.806 -5.908 1.00 88.38 101 VAL A O 1
ATOM 755 N N . VAL A 1 102 ? 10.916 -0.613 -6.629 1.00 87.00 102 VAL A N 1
ATOM 756 C CA . VAL A 1 102 ? 11.947 -0.170 -5.689 1.00 87.00 102 VAL A CA 1
ATOM 757 C C . VAL A 1 102 ? 12.297 1.289 -5.977 1.00 87.00 102 VAL A C 1
ATOM 759 O O . VAL A 1 102 ? 12.750 1.628 -7.066 1.00 87.00 102 VAL A O 1
ATOM 762 N N . GLY A 1 103 ? 12.094 2.155 -4.986 1.00 85.56 103 GLY A N 1
ATOM 763 C CA . GLY A 1 103 ? 12.310 3.589 -5.127 1.00 85.56 103 GLY A CA 1
ATOM 764 C C . GLY A 1 103 ? 11.518 4.403 -4.110 1.00 85.56 103 GLY A C 1
ATOM 765 O O . GLY A 1 103 ? 11.004 3.877 -3.119 1.00 85.56 103 GLY A O 1
ATOM 766 N N . VAL A 1 104 ? 11.437 5.708 -4.361 1.00 85.00 104 VAL A N 1
ATOM 767 C CA . VAL A 1 104 ? 10.635 6.632 -3.556 1.00 85.00 104 VAL A CA 1
ATOM 768 C C . VAL A 1 104 ? 9.179 6.536 -4.002 1.00 85.00 104 VAL A C 1
ATOM 770 O O . VAL A 1 104 ? 8.843 6.882 -5.133 1.00 85.00 104 VAL A O 1
ATOM 773 N N . ASN A 1 105 ? 8.323 6.091 -3.086 1.00 88.12 105 ASN A N 1
ATOM 774 C CA . ASN A 1 105 ? 6.890 5.951 -3.310 1.00 88.12 105 ASN A CA 1
ATOM 775 C C . ASN A 1 105 ? 6.115 6.806 -2.303 1.00 88.12 105 ASN A C 1
ATOM 777 O O . ASN A 1 105 ? 6.476 6.872 -1.125 1.00 88.12 105 ASN A O 1
ATOM 781 N N . GLN A 1 106 ? 5.031 7.430 -2.754 1.00 90.44 106 GLN A N 1
ATOM 782 C CA . GLN A 1 106 ? 4.024 7.997 -1.869 1.00 90.44 106 GLN A CA 1
ATOM 783 C C . GLN A 1 106 ? 3.049 6.887 -1.465 1.00 90.44 106 GLN A C 1
ATOM 785 O O . GLN A 1 106 ? 2.604 6.106 -2.299 1.00 90.44 106 GLN A O 1
ATOM 790 N N . VAL A 1 107 ? 2.717 6.812 -0.176 1.00 92.38 107 VAL A N 1
ATOM 791 C CA . VAL A 1 107 ? 1.786 5.809 0.355 1.00 92.38 107 VAL A CA 1
ATOM 792 C C . VAL A 1 107 ? 0.520 6.506 0.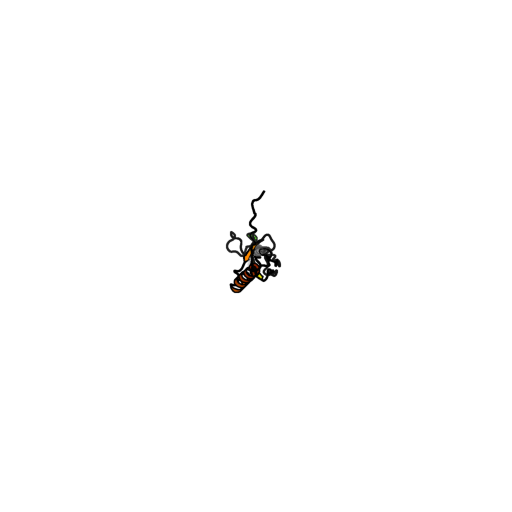827 1.00 92.38 107 VAL A C 1
ATOM 794 O O . VAL A 1 107 ? 0.587 7.434 1.636 1.00 92.38 107 VAL A O 1
ATOM 797 N N . ARG A 1 108 ? -0.638 6.053 0.344 1.00 92.31 108 ARG A N 1
ATOM 798 C CA . ARG A 1 108 ? -1.956 6.532 0.774 1.00 92.31 108 ARG A CA 1
ATOM 799 C C . ARG A 1 108 ? -2.729 5.399 1.425 1.00 92.31 108 ARG A C 1
ATOM 801 O O . ARG A 1 108 ? -2.739 4.280 0.932 1.00 92.31 108 ARG A O 1
ATOM 808 N N . VAL A 1 109 ? -3.391 5.695 2.538 1.00 92.19 109 VAL A N 1
ATOM 809 C CA . VAL A 1 109 ? -4.244 4.738 3.250 1.00 92.19 109 VAL A CA 1
ATOM 810 C C . VAL A 1 109 ? -5.669 5.263 3.228 1.00 92.19 109 VAL A C 1
ATOM 812 O O . VAL A 1 109 ? -5.934 6.372 3.691 1.00 92.19 109 VAL A O 1
ATOM 815 N N . ARG A 1 110 ? -6.590 4.455 2.704 1.00 90.00 110 ARG A N 1
ATOM 816 C CA . ARG A 1 110 ? -8.023 4.747 2.651 1.00 90.00 110 ARG A CA 1
ATOM 817 C C . ARG A 1 110 ? -8.764 3.759 3.552 1.00 90.00 110 ARG A C 1
ATOM 819 O O . ARG A 1 110 ? -8.898 2.592 3.184 1.00 90.00 110 ARG A O 1
ATOM 826 N N . PRO A 1 111 ? -9.236 4.185 4.733 1.00 88.12 111 PRO A N 1
ATOM 827 C CA . PRO A 1 111 ? -10.113 3.365 5.560 1.00 88.12 111 PRO A CA 1
ATOM 828 C C . PRO A 1 111 ? -11.379 3.000 4.783 1.00 88.12 111 PRO A C 1
ATOM 830 O O . PRO A 1 111 ? -11.989 3.868 4.154 1.00 88.12 111 PRO A O 1
ATOM 833 N N . ALA A 1 112 ? -11.795 1.736 4.836 1.00 82.88 112 ALA A N 1
ATOM 834 C CA . ALA A 1 112 ? -13.109 1.366 4.331 1.00 82.88 112 ALA A CA 1
ATOM 835 C C . ALA A 1 112 ? -14.179 1.887 5.308 1.00 82.88 112 ALA A C 1
ATOM 837 O O . ALA A 1 112 ? -13.956 1.862 6.525 1.00 82.88 112 ALA A O 1
ATOM 838 N N . PRO A 1 113 ? -15.342 2.360 4.823 1.00 71.69 113 PRO A N 1
ATOM 839 C CA . PRO A 1 113 ? -16.452 2.669 5.709 1.00 71.69 113 PRO A CA 1
ATOM 840 C C . PRO A 1 113 ? -16.819 1.411 6.502 1.00 71.69 113 PRO A C 1
ATOM 842 O O . PRO A 1 113 ? -17.006 0.337 5.930 1.00 71.69 113 PRO A O 1
ATOM 845 N N . LEU A 1 114 ? -16.894 1.548 7.826 1.00 66.81 114 LEU A N 1
ATOM 846 C CA . LEU A 1 114 ? -17.231 0.430 8.701 1.00 66.81 114 LEU A CA 1
ATOM 847 C C . LEU A 1 114 ? -18.625 -0.113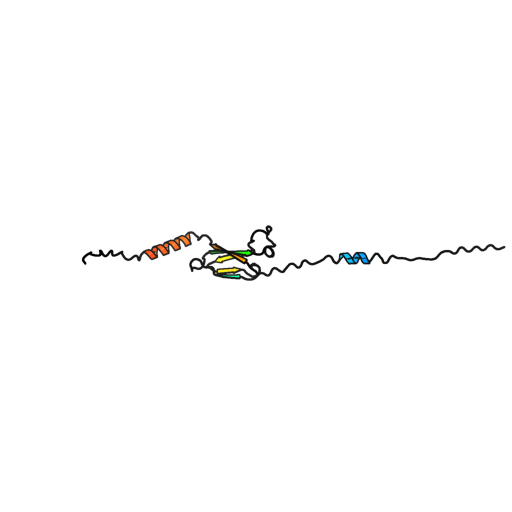 8.339 1.00 66.81 114 LEU A C 1
ATOM 849 O O . LEU A 1 114 ? -19.554 0.684 8.152 1.00 66.81 114 LEU A O 1
ATOM 853 N N . PRO A 1 115 ? -18.810 -1.446 8.283 1.00 75.12 115 PRO A N 1
ATOM 854 C CA . PRO A 1 115 ? -20.137 -2.039 8.203 1.00 75.12 115 PRO A CA 1
ATOM 855 C C . PRO A 1 115 ? -21.001 -1.523 9.358 1.00 75.12 115 PRO A C 1
ATOM 857 O O . PRO A 1 115 ? -20.513 -1.398 10.486 1.00 75.12 115 PRO A O 1
ATOM 860 N N . ARG A 1 116 ? -22.287 -1.244 9.100 1.00 72.25 116 ARG A N 1
ATOM 861 C CA . ARG A 1 116 ? -23.210 -0.704 10.120 1.00 72.25 116 ARG A CA 1
ATOM 862 C C . ARG A 1 116 ? -23.209 -1.526 11.409 1.00 72.25 116 ARG A C 1
ATOM 864 O O . ARG A 1 116 ? -23.173 -0.949 12.484 1.00 72.25 116 ARG A O 1
ATOM 871 N N . GLU A 1 117 ? -23.154 -2.846 11.290 1.00 77.19 117 GLU A N 1
ATOM 872 C CA . GLU A 1 117 ? -23.131 -3.784 12.417 1.00 77.19 117 GLU A CA 1
ATOM 873 C C . GLU A 1 117 ? -21.932 -3.553 13.354 1.00 77.19 117 GLU A C 1
ATOM 875 O O . GLU A 1 117 ? -22.079 -3.527 14.575 1.00 77.19 117 GLU A O 1
ATOM 880 N N . GLN A 1 118 ? -20.740 -3.318 12.795 1.00 70.69 118 GLN A N 1
ATOM 881 C CA . GLN A 1 118 ? -19.541 -3.031 13.589 1.00 70.69 118 GLN A CA 1
ATOM 882 C C . GLN A 1 118 ? -19.607 -1.643 14.228 1.00 70.69 118 GLN A C 1
ATOM 884 O O . GLN A 1 118 ? -19.191 -1.466 15.375 1.00 70.69 118 GLN A O 1
ATOM 889 N N . LEU A 1 119 ? -20.154 -0.660 13.509 1.00 75.06 119 LEU A N 1
ATOM 890 C CA . LEU A 1 119 ? -20.362 0.684 14.042 1.00 75.06 119 LEU A CA 1
ATOM 891 C C . LEU A 1 119 ? -21.333 0.665 15.234 1.00 75.06 119 LEU A C 1
ATOM 893 O O . LEU A 1 119 ? -21.054 1.283 16.261 1.00 75.06 119 LEU A O 1
ATOM 897 N N . GLU A 1 120 ? -22.437 -0.072 15.117 1.00 77.25 120 GLU A N 1
ATOM 898 C CA . GLU A 1 120 ? -23.425 -0.255 16.183 1.00 77.25 120 GLU A CA 1
ATOM 899 C C . GLU A 1 120 ? -22.811 -0.955 17.400 1.00 77.25 120 GLU A C 1
ATOM 901 O O . GLU A 1 120 ? -22.936 -0.448 18.515 1.00 77.25 120 GLU A O 1
ATOM 906 N N . ALA A 1 121 ? -22.042 -2.030 17.196 1.00 78.44 121 ALA A N 1
ATOM 907 C CA . ALA A 1 121 ? -21.324 -2.706 18.277 1.00 78.44 121 ALA A CA 1
ATOM 908 C C . ALA A 1 121 ? -20.336 -1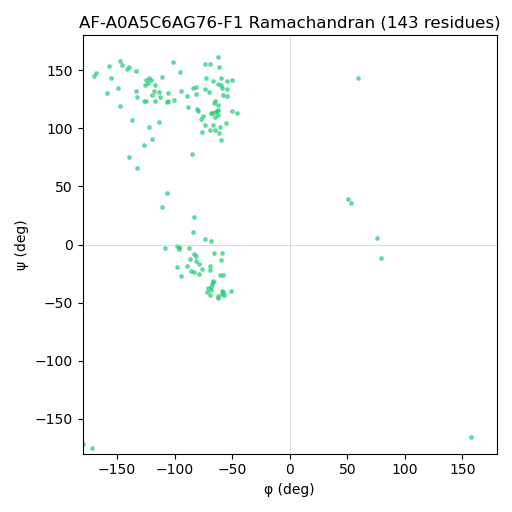.771 19.005 1.00 78.44 121 ALA A C 1
ATOM 910 O O . ALA A 1 121 ? -20.243 -1.781 20.234 1.00 78.44 121 ALA A O 1
ATOM 911 N N . MET A 1 122 ? -19.616 -0.910 18.276 1.00 67.75 122 MET A N 1
ATOM 912 C CA . MET A 1 122 ? -18.696 0.065 18.877 1.00 67.75 122 MET A CA 1
ATOM 913 C C . MET A 1 122 ? -19.416 1.161 19.672 1.00 67.75 122 MET A C 1
ATOM 915 O O . MET A 1 122 ? -18.905 1.608 20.707 1.00 67.75 122 MET A O 1
ATOM 919 N N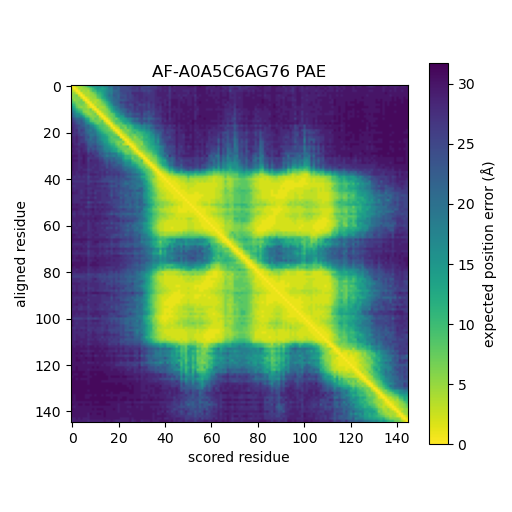 . LEU A 1 123 ? -20.581 1.614 19.200 1.00 75.44 123 LEU A N 1
ATOM 920 C CA . LEU A 1 123 ? -21.407 2.595 19.905 1.00 75.44 123 LEU A CA 1
ATOM 921 C C . LEU A 1 123 ? -22.006 2.001 21.183 1.00 75.44 123 LEU A C 1
ATOM 923 O O . LEU A 1 123 ? -22.013 2.673 22.219 1.00 75.44 123 LEU A O 1
ATOM 927 N N . ASP A 1 124 ? -22.426 0.738 21.135 1.00 73.00 124 ASP A N 1
ATOM 928 C CA . ASP A 1 124 ? -23.042 0.069 22.276 1.00 73.00 124 ASP A CA 1
ATOM 929 C C . ASP A 1 124 ? -22.029 -0.191 23.404 1.00 73.00 124 ASP A C 1
ATOM 931 O O . ASP A 1 124 ? -22.271 0.175 24.555 1.00 73.00 124 ASP A O 1
ATOM 935 N N . VAL A 1 125 ? -20.812 -0.647 23.072 1.00 61.88 125 VAL A N 1
ATOM 936 C CA . VAL A 1 125 ? -19.721 -0.838 24.052 1.00 61.88 125 VAL A CA 1
ATOM 937 C C . VAL A 1 125 ? -19.384 0.466 24.793 1.00 61.88 125 VAL A C 1
ATOM 939 O O . VAL A 1 125 ? -19.201 0.472 26.019 1.00 61.88 125 VAL A O 1
ATOM 942 N N . LYS A 1 126 ? -19.358 1.601 24.079 1.00 58.44 126 LYS A N 1
ATOM 943 C CA . LYS A 1 126 ? -19.123 2.929 24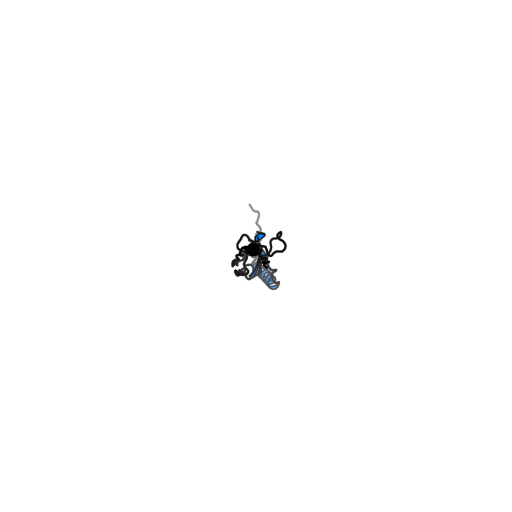.674 1.00 58.44 126 LYS A CA 1
ATOM 944 C C . LYS A 1 126 ? -20.266 3.367 25.597 1.00 58.44 126 LYS A C 1
ATOM 946 O O . LYS A 1 126 ? -20.013 4.072 26.577 1.00 58.44 126 LYS A O 1
ATOM 951 N N . SER A 1 127 ? -21.499 2.946 25.314 1.00 58.44 127 SER A N 1
ATOM 952 C CA . SER A 1 127 ? -22.678 3.247 26.130 1.00 58.44 127 SER A CA 1
ATOM 953 C C . SER A 1 127 ? -22.658 2.471 27.457 1.00 58.44 127 SER A C 1
ATOM 955 O O . SER A 1 127 ? -22.866 3.058 28.524 1.00 58.44 127 SER A O 1
ATOM 957 N N . THR A 1 128 ? -22.256 1.195 27.433 1.00 55.31 128 THR A N 1
ATOM 958 C CA . THR A 1 128 ? -22.096 0.371 28.642 1.00 55.31 128 THR A CA 1
ATOM 959 C C . THR A 1 128 ? -20.968 0.846 29.555 1.00 55.31 128 THR A C 1
ATOM 961 O O . THR A 1 128 ? -21.103 0.772 30.776 1.00 55.31 128 THR A O 1
ATOM 964 N N . SER A 1 129 ? -19.892 1.422 29.009 1.00 53.94 129 SER A N 1
ATOM 965 C CA . SER A 1 129 ? -18.804 1.982 29.826 1.00 53.94 129 SER A CA 1
ATOM 966 C C . SER A 1 129 ? -19.207 3.249 30.597 1.00 53.94 129 SER A C 1
ATOM 968 O O . SER A 1 129 ? -18.578 3.563 31.607 1.00 53.94 129 SER A O 1
ATOM 970 N N . ARG A 1 130 ? -20.252 3.978 30.174 1.00 52.06 130 ARG A N 1
ATOM 971 C CA . ARG A 1 130 ? -20.760 5.161 30.899 1.00 52.06 130 ARG A CA 1
ATOM 972 C C . ARG A 1 130 ? -21.690 4.824 32.065 1.00 52.06 130 ARG A C 1
ATOM 974 O O . ARG A 1 130 ? -21.958 5.698 32.881 1.00 52.06 130 ARG A O 1
ATOM 981 N N . ARG A 1 131 ? -22.137 3.571 32.218 1.00 51.66 131 ARG A N 1
ATOM 982 C CA . ARG A 1 131 ? -23.038 3.160 33.317 1.00 51.66 131 ARG A CA 1
ATOM 983 C C . ARG A 1 131 ? -22.378 3.062 34.699 1.00 51.66 131 ARG A C 1
ATOM 985 O O . ARG A 1 131 ? -23.038 2.677 35.659 1.00 51.66 131 ARG A O 1
ATOM 992 N N . ARG A 1 132 ? -21.102 3.442 34.825 1.00 52.06 132 ARG A N 1
ATOM 993 C CA . ARG A 1 132 ? -20.401 3.620 36.107 1.00 52.06 132 ARG A CA 1
ATOM 994 C C . ARG A 1 132 ? -20.083 5.091 36.399 1.00 52.06 132 ARG A C 1
ATOM 996 O O . ARG A 1 132 ? -19.084 5.394 37.039 1.00 52.06 132 ARG A O 1
ATOM 1003 N N . SER A 1 133 ? -20.920 6.025 35.952 1.00 53.69 133 SER A N 1
ATOM 1004 C CA . SER A 1 133 ? -20.954 7.353 36.563 1.00 53.69 133 SER A CA 1
ATOM 1005 C C . SER A 1 133 ? -21.477 7.195 37.990 1.00 53.69 133 SER A C 1
ATOM 1007 O O . SER A 1 133 ? -22.672 6.978 38.198 1.00 53.69 133 SER A O 1
ATOM 1009 N N . GLN A 1 134 ? -20.570 7.238 38.966 1.00 62.47 134 GLN A N 1
ATOM 1010 C CA . GLN A 1 134 ? -20.942 7.426 40.365 1.00 62.47 134 GLN A CA 1
ATOM 1011 C C . GLN A 1 134 ? -21.879 8.643 40.454 1.00 62.47 134 GLN A C 1
ATOM 1013 O O . GLN A 1 134 ? -21.673 9.605 39.705 1.00 62.47 134 GLN A O 1
ATOM 1018 N N . PRO A 1 135 ? -22.919 8.615 41.304 1.00 59.97 135 PRO A N 1
ATOM 1019 C CA . PRO A 1 135 ? -23.753 9.789 41.509 1.00 59.97 135 PRO A CA 1
ATOM 1020 C C . PRO A 1 135 ? -22.848 10.958 41.904 1.00 59.97 135 PRO A C 1
ATOM 1022 O O . PRO A 1 135 ? -22.012 10.827 42.798 1.00 59.97 135 PRO A O 1
ATOM 1025 N N . LEU A 1 136 ? -22.978 12.076 41.189 1.00 56.22 136 LEU A N 1
ATOM 1026 C CA . LEU A 1 136 ? -22.250 13.301 41.483 1.00 56.22 136 LEU A CA 1
ATOM 1027 C C . LEU A 1 136 ? -22.738 13.790 42.855 1.00 56.22 136 LEU A C 1
ATOM 1029 O O . LEU A 1 136 ? -23.821 14.362 42.962 1.00 56.22 136 LEU A O 1
ATOM 1033 N N . VAL A 1 137 ? -21.990 13.499 43.919 1.00 64.44 137 VAL A N 1
ATOM 1034 C CA . VAL A 1 137 ? -22.284 14.049 45.244 1.00 64.44 137 VAL A CA 1
ATOM 1035 C C . VAL A 1 137 ? -21.822 15.498 45.218 1.00 64.44 137 VAL A C 1
ATOM 1037 O O . VAL A 1 137 ? -20.637 15.790 45.362 1.00 64.44 137 VAL A O 1
ATOM 1040 N N . VAL A 1 138 ? -22.762 16.406 44.971 1.00 65.06 138 VAL A N 1
ATOM 1041 C CA . VAL A 1 138 ? -22.550 17.839 45.158 1.00 65.06 138 VAL A CA 1
ATOM 1042 C C . VAL A 1 138 ? -22.447 18.066 46.665 1.00 65.06 138 VAL A C 1
ATOM 1044 O O . VAL A 1 138 ? -23.457 18.075 47.361 1.00 65.06 138 VAL A O 1
ATOM 1047 N N . GLN A 1 139 ? -21.226 18.169 47.190 1.00 63.38 139 GLN A N 1
ATOM 1048 C CA . GLN A 1 139 ? -21.027 18.715 48.529 1.00 63.38 139 GLN A CA 1
ATOM 1049 C C . GLN A 1 139 ? -21.206 20.227 48.433 1.00 63.38 139 GLN A C 1
ATOM 1051 O O . GLN A 1 139 ? -20.398 20.918 47.813 1.00 63.38 139 GLN A O 1
ATOM 1056 N N . GLU A 1 140 ? -22.290 20.727 49.015 1.00 66.38 140 GLU A N 1
ATOM 1057 C CA . GLU A 1 140 ? -22.443 22.151 49.279 1.00 66.38 140 GLU A CA 1
ATOM 1058 C C . GLU A 1 140 ? -21.332 22.573 50.245 1.00 66.38 140 GLU A C 1
ATOM 1060 O O . GLU A 1 140 ? -21.237 22.086 51.372 1.00 66.38 140 GLU A O 1
ATOM 1065 N N . ILE A 1 141 ? -20.439 23.441 49.776 1.00 67.81 141 ILE A N 1
ATOM 1066 C CA . ILE A 1 141 ? -19.403 24.037 50.615 1.00 67.81 141 ILE A CA 1
ATOM 1067 C C . ILE A 1 141 ? -20.097 25.119 51.444 1.00 67.81 141 ILE A C 1
ATOM 1069 O O . ILE A 1 141 ? -20.496 26.147 50.896 1.00 67.81 141 ILE A O 1
ATOM 1073 N N . HIS A 1 142 ? -20.269 24.883 52.748 1.00 63.06 142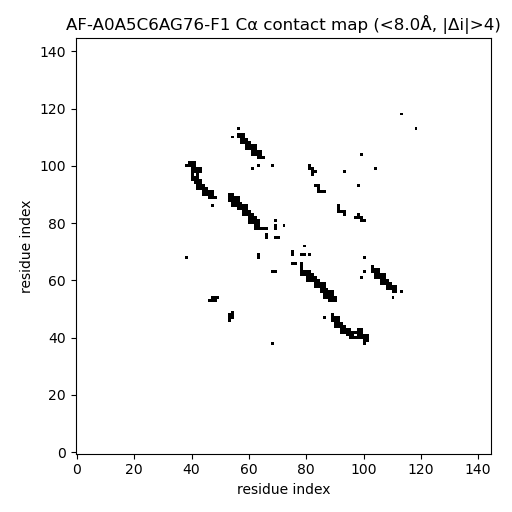 HIS A N 1
ATOM 1074 C CA . HIS A 1 142 ? -20.742 25.917 53.668 1.00 63.06 142 HIS A CA 1
ATOM 1075 C C . HIS A 1 142 ? -19.696 27.041 53.764 1.00 63.06 142 HIS A C 1
ATOM 1077 O O . HIS A 1 142 ? -18.543 26.759 54.101 1.00 63.06 142 HIS A O 1
ATOM 1083 N N . PRO A 1 143 ? -20.062 28.301 53.471 1.00 70.56 143 PRO A N 1
ATOM 1084 C CA . PRO A 1 143 ? -19.164 29.433 53.615 1.00 70.56 143 PRO A CA 1
ATOM 1085 C C . PRO A 1 143 ? -19.198 29.933 55.062 1.00 70.56 143 PRO A C 1
ATOM 1087 O O . PRO A 1 143 ? -19.840 30.934 55.350 1.00 70.56 143 PRO A O 1
ATOM 1090 N N . ASP A 1 144 ? -18.505 29.237 55.958 1.00 67.50 144 ASP A N 1
ATOM 1091 C CA . ASP A 1 144 ? -18.172 29.764 57.283 1.00 67.50 144 ASP A CA 1
ATOM 1092 C C . ASP A 1 144 ? -16.662 29.643 57.487 1.00 67.50 144 ASP A C 1
ATOM 1094 O O . ASP A 1 144 ? -16.208 28.630 58.008 1.00 67.50 144 ASP A O 1
ATOM 1098 N N . TYR A 1 145 ? -15.905 30.645 57.021 1.00 51.56 145 TYR A N 1
ATOM 1099 C CA . TYR A 1 145 ? -14.649 31.150 57.605 1.00 51.56 145 TYR A CA 1
ATOM 1100 C C . TYR A 1 145 ? -14.295 32.514 57.003 1.00 51.56 145 TYR A C 1
ATOM 1102 O O . TYR A 1 145 ? -14.240 32.618 55.756 1.00 51.56 145 TYR A O 1
#

Organism: NCBI:txid2714738